Protein AF-A0A3C1PPR0-F1 (afdb_monomer_lite)

Structure (mmCIF, N/CA/C/O backbone):
data_AF-A0A3C1PPR0-F1
#
_entry.id   AF-A0A3C1PPR0-F1
#
loop_
_atom_site.group_PDB
_atom_site.id
_atom_site.type_symbol
_atom_site.label_atom_id
_atom_site.label_alt_id
_atom_site.label_comp_id
_atom_site.label_asym_id
_atom_site.label_entity_id
_atom_site.label_seq_id
_atom_site.pdbx_PDB_ins_code
_atom_site.Cartn_x
_atom_site.Cartn_y
_atom_site.Cartn_z
_atom_site.occupancy
_atom_site.B_iso_or_equiv
_atom_site.auth_seq_id
_atom_site.auth_comp_id
_atom_site.auth_asym_id
_atom_site.auth_atom_id
_atom_site.pdbx_PDB_model_num
ATOM 1 N N . ALA A 1 1 ? -3.833 16.980 0.368 1.00 71.44 1 ALA A N 1
ATOM 2 C CA . ALA A 1 1 ? -2.864 17.117 -0.737 1.00 71.44 1 ALA A CA 1
ATOM 3 C C . ALA A 1 1 ? -3.624 17.048 -2.054 1.00 71.44 1 ALA A C 1
ATOM 5 O O . ALA A 1 1 ? -4.691 16.445 -2.082 1.00 71.44 1 ALA A O 1
ATOM 6 N N . ASP A 1 2 ? -3.128 17.693 -3.103 1.00 87.38 2 ASP A N 1
ATOM 7 C CA . ASP A 1 2 ? -3.680 17.569 -4.452 1.00 87.38 2 ASP A CA 1
ATOM 8 C C . ASP A 1 2 ? -3.406 16.170 -5.036 1.00 87.38 2 ASP A C 1
ATOM 10 O O . ASP A 1 2 ? -2.483 15.468 -4.612 1.00 87.38 2 ASP A O 1
ATOM 14 N N . LEU A 1 3 ? -4.221 15.756 -6.011 1.00 87.12 3 LEU A N 1
ATOM 15 C CA . LEU A 1 3 ? -4.152 14.415 -6.603 1.00 87.12 3 LEU A CA 1
ATOM 16 C C . LEU A 1 3 ? -2.803 14.125 -7.268 1.00 87.12 3 LEU A C 1
ATOM 18 O O . LEU A 1 3 ? -2.340 12.986 -7.229 1.00 87.12 3 LEU A O 1
ATOM 22 N N . LEU A 1 4 ? -2.160 15.138 -7.855 1.00 89.62 4 LEU A N 1
ATOM 23 C CA . LEU A 1 4 ? -0.877 14.962 -8.526 1.00 89.62 4 LEU A CA 1
ATOM 24 C C . LEU A 1 4 ? 0.225 14.647 -7.511 1.00 89.62 4 LEU A C 1
ATOM 26 O O . LEU A 1 4 ? 0.975 13.694 -7.716 1.00 89.62 4 LEU A O 1
ATOM 30 N N . THR A 1 5 ? 0.267 15.362 -6.385 1.00 87.81 5 THR A N 1
ATOM 31 C CA . THR A 1 5 ? 1.199 15.068 -5.285 1.00 87.81 5 THR A CA 1
ATOM 32 C C . THR A 1 5 ? 0.959 13.689 -4.675 1.00 87.81 5 THR A C 1
ATOM 34 O O . THR A 1 5 ? 1.916 12.954 -4.424 1.00 87.81 5 THR A O 1
ATOM 37 N N . VAL A 1 6 ? -0.304 13.302 -4.455 1.00 88.31 6 VAL A N 1
ATOM 38 C CA . VAL A 1 6 ? -0.638 11.957 -3.947 1.00 88.31 6 VAL A CA 1
ATOM 39 C C . VAL A 1 6 ? -0.175 10.881 -4.929 1.00 88.31 6 VAL A C 1
ATOM 41 O O . VAL A 1 6 ? 0.395 9.874 -4.518 1.00 88.31 6 VAL A O 1
ATOM 44 N N . TYR A 1 7 ? -0.354 11.094 -6.230 1.00 88.06 7 TYR A N 1
ATOM 45 C CA . TYR A 1 7 ? 0.102 10.147 -7.239 1.00 88.06 7 TYR A CA 1
ATOM 46 C C . TYR A 1 7 ? 1.633 10.059 -7.306 1.00 88.06 7 TYR A C 1
ATOM 48 O O . TYR A 1 7 ? 2.184 8.969 -7.162 1.00 88.06 7 TYR A O 1
ATOM 56 N N . GLN A 1 8 ? 2.323 11.187 -7.494 1.00 87.31 8 GLN A N 1
ATOM 57 C CA . GLN A 1 8 ? 3.771 11.224 -7.723 1.00 87.31 8 GLN A CA 1
ATOM 58 C C . GLN A 1 8 ? 4.565 10.820 -6.477 1.00 87.31 8 GLN A C 1
ATOM 60 O O . GLN A 1 8 ? 5.392 9.910 -6.535 1.00 87.31 8 GLN A O 1
ATOM 65 N N . SER A 1 9 ? 4.288 11.467 -5.346 1.00 83.94 9 SER A N 1
ATOM 66 C CA . SER A 1 9 ? 5.038 11.275 -4.101 1.00 83.94 9 SER A CA 1
ATOM 67 C C . SER A 1 9 ? 4.439 10.192 -3.206 1.00 83.94 9 SER A C 1
ATOM 69 O O . SER A 1 9 ? 5.109 9.726 -2.286 1.00 83.94 9 SER A O 1
ATOM 71 N N . GLY A 1 10 ? 3.184 9.802 -3.449 1.00 83.94 10 GLY A N 1
ATOM 72 C CA . GLY A 1 10 ? 2.456 8.853 -2.610 1.00 83.94 10 GLY A CA 1
ATOM 73 C C . GLY A 1 10 ? 2.367 7.433 -3.161 1.00 83.94 10 GLY A C 1
ATOM 74 O O . GLY A 1 10 ? 2.570 6.513 -2.387 1.00 83.94 10 GLY A O 1
ATOM 75 N N . ILE A 1 11 ? 2.074 7.217 -4.449 1.00 84.81 11 ILE A N 1
ATOM 76 C CA . ILE A 1 11 ? 1.901 5.859 -5.012 1.00 84.81 11 ILE A CA 1
ATOM 77 C C . ILE A 1 11 ? 3.041 5.505 -5.965 1.00 84.81 11 ILE A C 1
ATOM 79 O O . ILE A 1 11 ? 3.704 4.489 -5.774 1.00 84.81 11 ILE A O 1
ATOM 83 N N . ARG A 1 12 ? 3.301 6.353 -6.966 1.00 87.94 12 ARG A N 1
ATOM 84 C CA . ARG A 1 12 ? 4.263 6.076 -8.039 1.00 87.94 12 ARG A CA 1
ATOM 85 C C . ARG A 1 12 ? 5.655 5.761 -7.501 1.00 87.94 12 ARG A C 1
ATOM 87 O O . ARG A 1 12 ? 6.200 4.717 -7.829 1.00 87.94 12 ARG A O 1
ATOM 94 N N . LYS A 1 13 ? 6.185 6.616 -6.622 1.00 85.81 13 LYS A N 1
ATOM 95 C CA . LYS A 1 13 ? 7.514 6.431 -6.023 1.00 85.81 13 LYS A CA 1
ATOM 96 C C . LYS A 1 13 ? 7.705 5.040 -5.400 1.00 85.81 13 LYS A C 1
ATOM 98 O O . LYS A 1 13 ? 8.743 4.422 -5.587 1.00 85.81 13 LYS A O 1
ATOM 103 N N . TRP A 1 14 ? 6.702 4.537 -4.682 1.00 85.62 14 TRP A N 1
ATOM 104 C CA . TRP A 1 14 ? 6.799 3.234 -4.017 1.00 85.62 14 TRP A CA 1
ATOM 105 C C . TRP A 1 14 ? 6.677 2.054 -4.973 1.00 85.62 14 TRP A C 1
ATOM 107 O O . TRP A 1 14 ? 7.236 0.993 -4.700 1.00 85.62 14 TRP A O 1
ATOM 117 N N . LEU A 1 15 ? 5.935 2.225 -6.067 1.00 85.06 15 LEU A N 1
ATOM 118 C CA . LEU A 1 15 ? 5.874 1.232 -7.132 1.00 85.06 15 LEU A CA 1
ATOM 119 C C . LEU A 1 15 ? 7.233 1.138 -7.836 1.00 85.06 15 LEU A C 1
ATOM 121 O O . LEU A 1 15 ? 7.761 0.035 -7.982 1.00 85.06 15 LEU A O 1
ATOM 125 N N . ASP A 1 16 ? 7.843 2.278 -8.158 1.00 86.88 16 ASP A N 1
ATOM 126 C CA . ASP A 1 16 ? 9.169 2.344 -8.783 1.00 86.88 16 ASP A CA 1
ATOM 127 C C . ASP A 1 16 ? 10.244 1.683 -7.882 1.00 86.88 16 ASP A C 1
ATOM 129 O O . ASP A 1 16 ? 11.013 0.842 -8.351 1.00 86.88 16 ASP A O 1
ATOM 133 N N . ASP A 1 17 ? 10.228 1.934 -6.563 1.00 86.19 17 ASP A N 1
ATOM 134 C CA . ASP A 1 17 ? 11.137 1.297 -5.583 1.00 86.19 17 ASP A CA 1
ATOM 135 C C . ASP A 1 17 ? 11.026 -0.246 -5.547 1.00 86.19 17 ASP A C 1
ATOM 137 O O . ASP A 1 17 ? 11.949 -0.948 -5.124 1.00 86.19 17 ASP A O 1
ATOM 141 N N . GLN A 1 18 ? 9.895 -0.803 -5.988 1.00 85.50 18 GLN A N 1
ATOM 142 C CA . GLN A 1 18 ? 9.660 -2.249 -6.066 1.00 85.50 18 GLN A CA 1
ATOM 143 C C . GLN A 1 18 ? 9.894 -2.826 -7.465 1.00 85.50 18 GLN A C 1
ATOM 145 O O . GLN A 1 18 ? 9.648 -4.018 -7.680 1.00 85.50 18 GLN A O 1
ATOM 150 N N . GLY A 1 19 ? 10.376 -2.009 -8.404 1.00 81.00 19 GLY A N 1
ATOM 151 C CA . GLY A 1 19 ? 10.553 -2.382 -9.804 1.00 81.00 19 GLY A CA 1
ATOM 152 C C . GLY A 1 19 ? 9.239 -2.454 -10.588 1.00 81.00 19 GLY A C 1
ATOM 153 O O . GLY A 1 19 ? 9.172 -3.164 -11.589 1.00 81.00 19 GLY A O 1
ATOM 154 N N . MET A 1 20 ? 8.186 -1.766 -10.129 1.00 80.00 20 MET A N 1
ATOM 155 C CA . MET A 1 20 ? 6.891 -1.650 -10.808 1.00 80.00 20 MET A CA 1
ATOM 156 C C . MET A 1 20 ? 6.730 -0.287 -11.490 1.00 80.00 20 MET A C 1
ATOM 158 O O . MET A 1 20 ? 5.821 0.477 -11.161 1.00 80.00 20 MET A O 1
ATOM 162 N N . ASN A 1 21 ? 7.579 0.011 -12.470 1.00 78.12 21 ASN A N 1
ATOM 163 C CA . ASN A 1 21 ? 7.466 1.264 -13.211 1.00 78.12 21 ASN A CA 1
ATOM 164 C C . ASN A 1 21 ? 6.151 1.296 -14.004 1.00 78.12 21 ASN A C 1
ATOM 166 O O . ASN A 1 21 ? 5.907 0.489 -14.907 1.00 78.12 21 ASN A O 1
ATOM 170 N N . PHE A 1 22 ? 5.269 2.229 -13.653 1.00 71.88 22 PHE A N 1
ATOM 171 C CA . PHE A 1 22 ? 3.969 2.358 -14.305 1.00 71.88 22 PHE A CA 1
ATOM 172 C C . PHE A 1 22 ? 4.124 2.938 -15.718 1.00 71.88 22 PHE A C 1
ATOM 174 O O . PHE A 1 22 ? 4.826 3.929 -15.910 1.00 71.88 22 PHE A O 1
ATOM 181 N N . TYR A 1 23 ? 3.420 2.356 -16.694 1.00 71.94 23 TYR A N 1
ATOM 182 C CA . TYR A 1 23 ? 3.463 2.739 -18.117 1.00 71.94 23 TYR A CA 1
ATOM 183 C C . TYR A 1 23 ? 4.836 2.620 -18.802 1.00 71.94 23 TYR A C 1
ATOM 185 O O . TYR A 1 23 ? 5.010 3.143 -19.900 1.00 71.94 23 TYR A O 1
ATOM 193 N N . GLU A 1 24 ? 5.782 1.895 -18.206 1.00 70.88 24 GLU A N 1
ATOM 194 C CA . GLU A 1 24 ? 7.097 1.627 -18.796 1.00 70.88 24 GLU A CA 1
ATOM 195 C C . GLU A 1 24 ? 7.286 0.111 -18.981 1.00 70.88 24 GLU A C 1
ATOM 197 O O . GLU A 1 24 ? 7.980 -0.543 -18.199 1.00 70.88 24 GLU A O 1
ATOM 202 N N . PRO A 1 25 ? 6.608 -0.507 -19.968 1.00 66.94 25 PRO A N 1
ATOM 203 C CA . PRO A 1 25 ? 6.828 -1.914 -20.254 1.00 66.94 25 PRO A CA 1
ATOM 204 C C . PRO A 1 25 ? 8.262 -2.108 -20.749 1.00 66.94 25 PRO A C 1
ATOM 206 O O . PRO A 1 25 ? 8.714 -1.405 -21.652 1.00 66.94 25 PRO A O 1
ATOM 209 N N . ILE A 1 26 ? 8.965 -3.091 -20.187 1.00 63.91 26 ILE A N 1
ATOM 210 C CA . ILE A 1 26 ? 10.253 -3.510 -20.736 1.00 63.91 26 ILE A CA 1
ATOM 211 C C . ILE A 1 26 ? 10.022 -4.088 -22.137 1.00 63.91 26 ILE A C 1
ATOM 213 O O . ILE A 1 26 ? 9.339 -5.101 -22.298 1.00 63.91 26 ILE A O 1
ATOM 217 N N . ASP A 1 27 ? 10.555 -3.417 -23.153 1.00 64.06 27 ASP A N 1
ATOM 218 C CA . ASP A 1 27 ? 10.587 -3.934 -24.517 1.00 64.06 27 ASP A CA 1
ATOM 219 C C . ASP A 1 27 ? 11.935 -4.622 -24.756 1.00 64.06 27 ASP A C 1
ATOM 221 O O . ASP A 1 27 ? 12.996 -4.121 -24.378 1.00 64.06 27 ASP A O 1
ATOM 225 N N . VAL A 1 28 ? 11.891 -5.801 -25.361 1.00 60.50 28 VAL A N 1
ATOM 226 C CA . VAL A 1 28 ? 13.069 -6.564 -25.769 1.00 60.50 28 VAL A CA 1
ATOM 227 C C . VAL A 1 28 ? 12.902 -6.866 -27.246 1.00 60.50 28 VAL A C 1
ATOM 229 O O . VAL A 1 28 ? 12.079 -7.696 -27.627 1.00 60.50 28 VAL A O 1
ATOM 232 N N . ALA A 1 29 ? 13.690 -6.182 -28.079 1.00 66.31 29 ALA A N 1
ATOM 233 C CA . ALA A 1 29 ? 13.626 -6.297 -29.531 1.00 66.31 29 ALA A CA 1
ATOM 234 C C . ALA A 1 29 ? 13.691 -7.773 -29.973 1.00 66.31 29 ALA A C 1
ATOM 236 O O . ALA A 1 29 ? 14.735 -8.419 -29.882 1.00 66.31 29 ALA A O 1
ATOM 237 N N . GLY A 1 30 ? 12.557 -8.306 -30.440 1.00 68.44 30 GLY A N 1
ATOM 238 C CA . GLY A 1 30 ? 12.442 -9.654 -31.004 1.00 68.44 30 GLY A CA 1
ATOM 239 C C . GLY A 1 30 ? 11.973 -10.769 -30.059 1.00 68.44 30 GLY A C 1
ATOM 240 O O . GLY A 1 30 ? 11.827 -11.897 -30.526 1.00 68.44 30 GLY A O 1
ATOM 241 N N . TYR A 1 31 ? 11.690 -10.493 -28.781 1.00 64.00 31 TYR A N 1
ATOM 242 C CA . TYR A 1 31 ? 11.101 -11.471 -27.853 1.00 64.00 31 TYR A CA 1
ATOM 243 C C . TYR A 1 31 ? 9.665 -11.082 -27.468 1.00 64.00 31 TYR A C 1
ATOM 245 O O . TYR A 1 31 ? 9.351 -9.894 -27.414 1.00 64.00 31 TYR A O 1
ATOM 253 N N . PRO A 1 32 ? 8.770 -12.053 -27.188 1.00 67.62 32 PRO A N 1
ATOM 254 C CA . PRO A 1 32 ? 7.433 -11.757 -26.684 1.00 67.62 32 PRO A CA 1
ATOM 255 C C . PRO A 1 32 ? 7.498 -10.882 -25.432 1.00 67.62 32 PRO A C 1
ATOM 257 O O . PRO A 1 32 ? 8.338 -11.113 -24.558 1.00 67.62 32 PRO A O 1
ATOM 260 N N . ALA A 1 33 ? 6.600 -9.899 -25.338 1.00 71.12 33 ALA A N 1
ATOM 261 C CA . ALA A 1 33 ? 6.587 -8.957 -24.230 1.00 71.12 33 ALA A CA 1
ATOM 262 C C . ALA A 1 33 ? 6.470 -9.706 -22.894 1.00 71.12 33 ALA A C 1
ATOM 264 O O . ALA A 1 33 ? 5.466 -10.354 -22.595 1.00 71.12 33 ALA A O 1
ATOM 265 N N . TYR A 1 34 ? 7.514 -9.601 -22.073 1.00 69.31 34 TYR A N 1
ATOM 266 C CA . TYR A 1 34 ? 7.623 -10.306 -20.796 1.00 69.31 34 TYR A CA 1
ATOM 267 C C . TYR A 1 34 ? 6.515 -9.928 -19.799 1.00 69.31 34 TYR A C 1
ATOM 269 O O . TYR A 1 34 ? 6.184 -10.697 -18.903 1.00 69.31 34 TYR A O 1
ATOM 277 N N . THR A 1 35 ? 5.890 -8.767 -19.986 1.00 72.00 35 THR A N 1
ATOM 278 C CA . THR A 1 35 ? 4.732 -8.297 -19.214 1.00 72.00 35 THR A CA 1
ATOM 279 C C . THR A 1 35 ? 3.442 -9.075 -19.504 1.00 72.00 35 THR A C 1
ATOM 281 O O . THR A 1 35 ? 2.499 -8.989 -18.722 1.00 72.00 35 THR A O 1
ATOM 284 N N . GLN A 1 36 ? 3.379 -9.840 -20.601 1.00 73.94 36 GLN A N 1
ATOM 285 C CA . GLN A 1 36 ? 2.173 -10.554 -21.042 1.00 73.94 36 GLN A CA 1
ATOM 286 C C . GLN A 1 36 ? 2.062 -11.982 -20.493 1.00 73.94 36 GLN A C 1
ATOM 288 O O . GLN A 1 36 ? 1.002 -12.600 -20.595 1.00 73.94 36 GLN A O 1
ATOM 293 N N . VAL A 1 37 ? 3.133 -12.533 -19.912 1.00 76.69 37 VAL A N 1
ATOM 294 C CA . VAL A 1 37 ? 3.103 -13.885 -19.339 1.00 76.69 37 VAL A CA 1
ATOM 295 C C . VAL A 1 37 ? 2.552 -13.868 -17.909 1.00 76.69 37 VAL A C 1
ATOM 297 O O . VAL A 1 37 ? 2.938 -13.003 -17.120 1.00 76.69 37 VAL A O 1
ATOM 300 N N . PRO A 1 38 ? 1.736 -14.868 -17.509 1.00 74.62 38 PRO A N 1
ATOM 301 C CA . PRO A 1 38 ? 1.156 -14.942 -16.164 1.00 74.62 38 PRO A CA 1
ATOM 302 C C . PRO A 1 38 ? 2.181 -14.905 -15.025 1.00 74.62 38 PRO A C 1
ATOM 304 O O . PRO A 1 38 ? 1.839 -14.570 -13.899 1.00 74.62 38 PRO A O 1
ATOM 307 N N . THR A 1 39 ? 3.436 -15.258 -15.304 1.00 73.94 39 THR A N 1
ATOM 308 C CA . THR A 1 39 ? 4.522 -15.316 -14.320 1.00 73.94 39 THR A CA 1
ATOM 309 C C . THR A 1 39 ? 5.173 -13.954 -14.050 1.00 73.94 39 THR A C 1
ATOM 311 O O . THR A 1 39 ? 5.960 -13.837 -13.111 1.00 73.94 39 THR A O 1
ATOM 314 N N . PHE A 1 40 ? 4.856 -12.908 -14.823 1.00 73.50 40 PHE A N 1
ATOM 315 C CA . PHE A 1 40 ? 5.416 -11.562 -14.644 1.00 73.50 40 PHE A CA 1
ATOM 316 C C . PHE A 1 40 ? 5.253 -11.055 -13.200 1.00 73.50 40 PHE A C 1
ATOM 318 O O . PHE A 1 40 ? 6.206 -10.589 -12.572 1.00 73.50 40 PHE A O 1
ATOM 325 N N . ASN A 1 41 ? 4.075 -11.287 -12.611 1.00 69.19 41 ASN A N 1
ATOM 326 C CA . ASN A 1 41 ? 3.763 -10.947 -11.221 1.00 69.19 41 ASN A CA 1
AT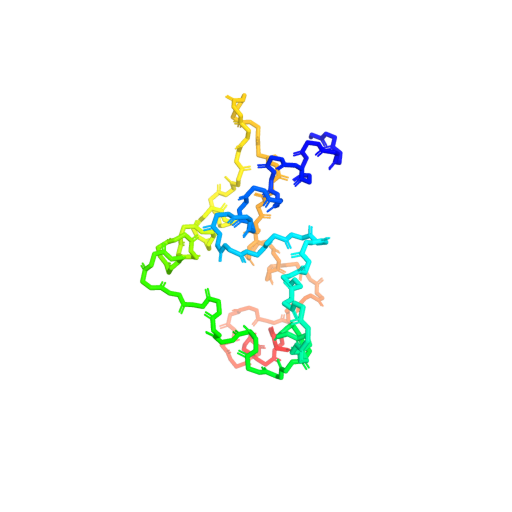OM 327 C C . ASN A 1 41 ? 4.494 -11.808 -10.167 1.00 69.19 41 ASN A C 1
ATOM 329 O O . ASN A 1 41 ? 4.269 -11.622 -8.973 1.00 69.19 41 ASN A O 1
ATOM 333 N N . ARG A 1 42 ? 5.345 -12.758 -10.554 1.00 73.00 42 ARG A N 1
ATOM 334 C CA . ARG A 1 42 ? 6.207 -13.517 -9.632 1.00 73.00 42 ARG A CA 1
ATOM 335 C C . ARG A 1 42 ? 7.665 -13.112 -9.775 1.00 73.00 42 ARG A C 1
ATOM 337 O O . ARG A 1 42 ? 8.373 -13.034 -8.778 1.00 73.00 42 ARG A O 1
ATOM 344 N N . PHE A 1 43 ? 8.095 -12.792 -10.990 1.00 71.50 43 PHE A N 1
ATOM 345 C CA . PHE A 1 43 ? 9.488 -12.467 -11.276 1.00 71.50 43 PHE A CA 1
ATOM 346 C C . PHE A 1 43 ? 9.942 -11.083 -10.797 1.00 71.50 43 PHE A C 1
ATOM 348 O O . PHE A 1 43 ? 11.130 -10.870 -10.586 1.00 71.50 43 PHE A O 1
ATOM 355 N N . TRP A 1 44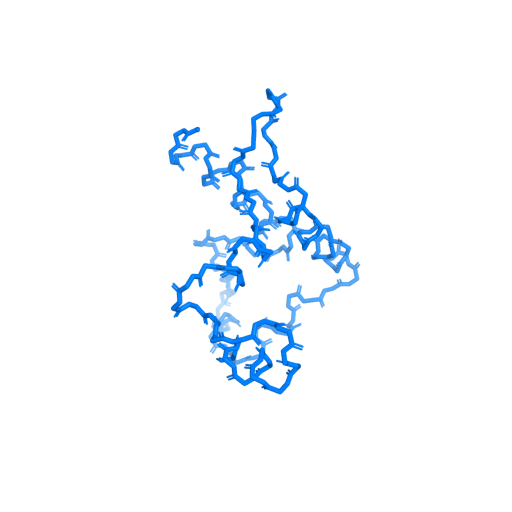 ? 9.014 -10.161 -10.540 1.00 72.31 44 TRP A N 1
ATOM 356 C CA . TRP A 1 44 ? 9.322 -8.870 -9.910 1.00 72.31 44 TRP A CA 1
ATOM 357 C C . TRP A 1 44 ? 9.722 -8.974 -8.419 1.00 72.31 44 TRP A C 1
ATOM 359 O O . TRP A 1 44 ? 10.074 -7.967 -7.795 1.00 72.31 44 TRP A O 1
ATOM 369 N N . ILE A 1 45 ? 9.658 -10.167 -7.801 1.00 81.44 45 ILE A N 1
ATOM 370 C CA . ILE A 1 45 ? 10.183 -10.407 -6.445 1.00 81.44 45 ILE A CA 1
ATOM 371 C C . ILE A 1 45 ? 11.661 -10.780 -6.556 1.00 81.44 45 ILE A C 1
ATOM 373 O O . ILE A 1 45 ? 12.004 -11.879 -6.983 1.00 81.44 45 ILE A O 1
AT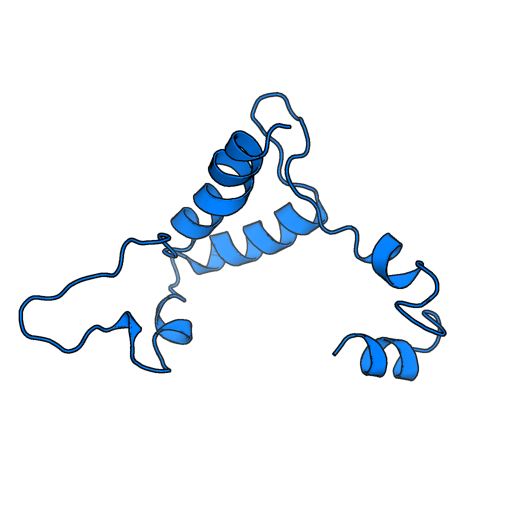OM 377 N N . THR A 1 46 ? 12.538 -9.883 -6.116 1.00 83.88 46 THR A N 1
ATOM 378 C CA . THR A 1 46 ? 13.983 -10.123 -6.036 1.00 83.88 46 THR A CA 1
ATOM 379 C C . THR A 1 46 ? 14.475 -9.847 -4.614 1.00 83.88 46 THR A C 1
ATOM 381 O O . THR A 1 46 ? 13.801 -9.123 -3.874 1.00 83.88 46 THR A O 1
ATOM 384 N N . PRO A 1 47 ? 15.656 -10.348 -4.208 1.00 88.00 47 PRO A N 1
ATOM 385 C CA . PRO A 1 47 ? 16.248 -9.993 -2.916 1.00 88.00 47 PRO A CA 1
ATOM 386 C C . PRO A 1 47 ? 16.392 -8.477 -2.702 1.00 88.00 47 PRO A C 1
ATOM 388 O O . PRO A 1 47 ? 16.293 -8.012 -1.572 1.00 88.00 47 PRO A O 1
ATOM 391 N N . ASN A 1 48 ? 16.559 -7.706 -3.783 1.00 86.81 48 ASN A N 1
ATOM 392 C CA . ASN A 1 48 ? 16.685 -6.250 -3.729 1.00 86.81 48 ASN A CA 1
ATOM 393 C C . ASN A 1 48 ? 15.331 -5.543 -3.559 1.00 86.81 48 ASN A C 1
ATOM 395 O O . ASN A 1 48 ? 15.251 -4.564 -2.826 1.00 86.81 48 ASN A O 1
ATOM 399 N N . THR A 1 49 ? 14.264 -6.035 -4.202 1.00 88.00 49 THR A N 1
ATOM 400 C CA . THR A 1 49 ? 12.923 -5.412 -4.159 1.00 88.00 49 THR A CA 1
ATOM 401 C C . THR A 1 49 ? 12.079 -5.885 -2.971 1.00 88.00 49 THR A C 1
ATOM 403 O O . THR A 1 49 ? 11.153 -5.193 -2.549 1.00 88.00 49 THR A O 1
ATOM 406 N N . LEU A 1 50 ? 12.398 -7.043 -2.383 1.00 88.88 50 LEU A N 1
ATOM 407 C CA . LEU A 1 50 ? 11.661 -7.624 -1.258 1.00 88.88 50 LEU A CA 1
ATOM 408 C C . LEU A 1 50 ? 11.592 -6.710 -0.011 1.00 88.88 50 LEU A C 1
ATOM 410 O O . LEU A 1 50 ? 10.493 -6.550 0.526 1.00 88.88 50 LEU A O 1
ATOM 414 N N . PRO A 1 51 ? 12.676 -6.046 0.442 1.00 91.94 51 PRO A N 1
ATOM 415 C CA . PRO A 1 51 ? 12.610 -5.126 1.579 1.00 91.94 51 PRO A CA 1
ATOM 416 C C . PRO A 1 51 ? 11.665 -3.940 1.346 1.00 91.94 51 PRO A C 1
ATOM 418 O O . PRO A 1 51 ? 10.954 -3.526 2.262 1.00 91.94 51 PRO A O 1
ATOM 421 N N . TYR A 1 52 ? 11.614 -3.409 0.120 1.00 90.81 52 TYR A N 1
ATOM 422 C CA . TYR A 1 52 ? 10.737 -2.289 -0.236 1.00 90.81 52 TYR A CA 1
ATOM 423 C C . TYR A 1 52 ? 9.252 -2.663 -0.190 1.00 90.81 52 TYR A C 1
ATOM 425 O O . TYR A 1 52 ? 8.412 -1.807 0.083 1.00 90.81 52 TYR A O 1
ATOM 433 N N . ARG A 1 53 ? 8.916 -3.944 -0.374 1.00 88.00 53 ARG A N 1
ATOM 434 C CA . ARG A 1 53 ? 7.540 -4.445 -0.230 1.00 88.00 53 ARG A CA 1
ATOM 435 C C . ARG A 1 53 ? 7.075 -4.470 1.211 1.00 88.00 53 ARG A C 1
ATOM 437 O O . ARG A 1 53 ? 5.973 -4.013 1.499 1.00 88.00 53 ARG A O 1
ATOM 444 N N . TYR A 1 54 ? 7.923 -4.955 2.115 1.00 91.12 54 TYR A N 1
ATOM 445 C CA . TYR A 1 54 ? 7.615 -4.907 3.543 1.00 91.12 54 TYR A CA 1
ATOM 446 C C . TYR A 1 54 ? 7.476 -3.461 4.021 1.00 91.12 54 TYR A C 1
ATOM 448 O O . TYR A 1 54 ? 6.525 -3.142 4.730 1.00 91.12 54 TYR A O 1
ATOM 456 N N . LYS A 1 55 ? 8.353 -2.566 3.547 1.00 90.88 55 LYS A N 1
ATOM 457 C CA . LYS A 1 55 ? 8.240 -1.128 3.822 1.00 90.88 55 LYS A CA 1
ATOM 458 C C . LYS A 1 55 ? 6.952 -0.520 3.276 1.00 90.88 55 LYS A C 1
ATOM 460 O O . LYS A 1 55 ? 6.363 0.307 3.954 1.00 90.88 55 LYS A O 1
ATOM 465 N N . LEU A 1 56 ? 6.491 -0.907 2.086 1.00 87.88 56 LEU A N 1
ATOM 466 C CA . LEU A 1 56 ? 5.218 -0.406 1.559 1.00 87.88 56 LEU A CA 1
ATOM 467 C C . LEU A 1 56 ? 4.046 -0.787 2.464 1.00 87.88 56 LEU A C 1
ATOM 469 O O . LEU A 1 56 ? 3.228 0.075 2.763 1.00 87.88 56 LEU A O 1
ATOM 473 N N . ALA A 1 57 ? 3.969 -2.041 2.915 1.00 88.69 57 ALA A N 1
ATOM 474 C CA . ALA A 1 57 ? 2.909 -2.467 3.829 1.00 88.69 57 ALA A CA 1
ATOM 475 C C . ALA A 1 57 ? 2.927 -1.651 5.133 1.00 88.69 57 ALA A C 1
ATOM 477 O O . ALA A 1 57 ? 1.887 -1.151 5.559 1.00 88.69 57 ALA A O 1
ATOM 478 N N . ASP A 1 58 ? 4.113 -1.454 5.712 1.00 90.81 58 ASP A N 1
ATOM 479 C CA . ASP A 1 58 ? 4.301 -0.637 6.914 1.00 90.81 58 ASP A CA 1
ATOM 480 C C . ASP A 1 58 ? 3.885 0.826 6.683 1.00 90.81 58 ASP A C 1
ATOM 482 O O . ASP A 1 58 ? 3.079 1.384 7.424 1.00 90.81 58 ASP A O 1
ATOM 486 N N . ASN A 1 59 ? 4.324 1.431 5.579 1.00 89.44 59 ASN A N 1
ATOM 487 C CA . ASN A 1 59 ? 3.985 2.812 5.238 1.00 89.44 59 ASN A CA 1
ATOM 488 C C . ASN A 1 59 ? 2.504 3.012 4.912 1.00 89.44 59 ASN A C 1
ATOM 490 O O . ASN A 1 59 ? 1.967 4.081 5.187 1.00 89.44 59 ASN A O 1
ATOM 494 N N . LEU A 1 60 ? 1.820 2.019 4.341 1.00 90.38 60 LEU A N 1
ATOM 495 C CA . LEU A 1 60 ? 0.376 2.097 4.130 1.00 90.38 60 LEU A CA 1
ATOM 496 C C . LEU A 1 60 ? -0.380 2.103 5.462 1.00 90.38 60 LEU A C 1
ATOM 498 O O . LEU A 1 60 ? -1.357 2.836 5.586 1.00 90.38 60 LEU A O 1
ATOM 502 N N . LEU A 1 61 ? 0.077 1.341 6.458 1.00 91.62 61 LEU A N 1
ATOM 503 C CA . LEU A 1 61 ? -0.528 1.319 7.793 1.00 91.62 61 LEU A CA 1
ATOM 504 C C . LEU A 1 61 ? -0.176 2.572 8.612 1.00 91.62 61 LEU A C 1
ATOM 506 O O . LEU A 1 61 ? -1.045 3.141 9.268 1.00 91.62 61 LEU A O 1
ATOM 510 N N . ALA A 1 62 ? 1.076 3.030 8.554 1.00 91.06 62 ALA A N 1
ATOM 511 C CA . ALA A 1 62 ? 1.556 4.213 9.275 1.00 91.06 62 ALA A CA 1
ATOM 512 C C . ALA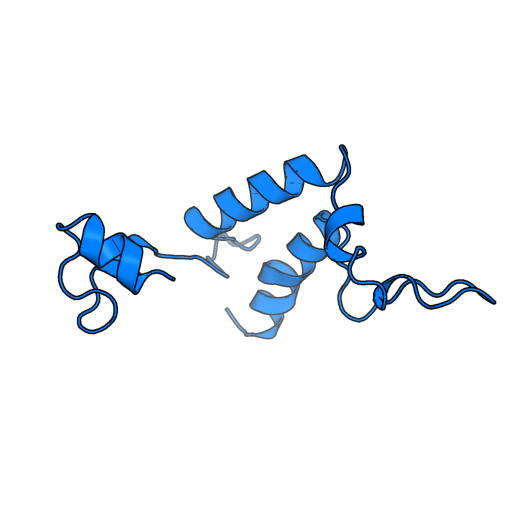 A 1 62 ? 1.147 5.546 8.616 1.00 91.06 62 ALA A C 1
ATOM 514 O O . ALA A 1 62 ? 1.105 6.592 9.272 1.00 91.06 62 ALA A O 1
ATOM 515 N N . GLY A 1 63 ? 0.855 5.511 7.318 1.00 90.81 63 GLY A N 1
ATOM 516 C CA . GLY A 1 63 ? 0.588 6.659 6.466 1.00 90.81 63 GLY A CA 1
ATOM 517 C C . GLY A 1 63 ? 1.839 7.161 5.741 1.00 90.81 63 GLY A C 1
ATOM 518 O O . GLY A 1 63 ? 2.806 7.611 6.359 1.00 90.81 63 GLY A O 1
ATOM 519 N N . VAL A 1 64 ? 1.788 7.160 4.408 1.00 88.44 64 VAL A N 1
ATOM 520 C CA . VAL A 1 64 ? 2.800 7.746 3.524 1.00 88.44 64 VAL A CA 1
ATOM 521 C C . VAL A 1 64 ? 2.749 9.259 3.666 1.00 88.44 64 VAL A C 1
ATOM 523 O O . VAL A 1 64 ? 1.705 9.865 3.427 1.00 88.44 64 VAL A O 1
ATOM 526 N N . LYS A 1 65 ? 3.871 9.880 4.029 1.00 88.56 65 LYS A N 1
ATOM 527 C CA . LYS A 1 65 ? 3.971 11.329 4.232 1.00 88.56 65 LYS A CA 1
ATOM 528 C C . LYS A 1 65 ? 4.826 11.982 3.155 1.00 88.56 65 LYS A C 1
ATOM 530 O O . LYS A 1 65 ? 5.778 11.379 2.667 1.00 88.56 65 LYS A O 1
ATOM 535 N N . ASN A 1 66 ? 4.500 13.222 2.804 1.00 85.38 66 ASN A N 1
ATOM 536 C CA . ASN A 1 66 ? 5.393 14.064 2.011 1.00 85.38 66 ASN A CA 1
ATOM 537 C C . ASN A 1 66 ? 6.500 14.689 2.884 1.00 85.38 66 ASN A C 1
ATOM 539 O O . ASN A 1 66 ? 6.518 14.524 4.104 1.00 85.38 66 ASN A O 1
ATOM 543 N N . GLU A 1 67 ? 7.400 15.451 2.263 1.00 84.88 67 GLU A N 1
ATOM 544 C CA . GLU A 1 67 ? 8.494 16.158 2.951 1.00 84.88 67 GLU A CA 1
ATOM 545 C C . GLU A 1 67 ? 7.993 17.145 4.020 1.00 84.88 67 GLU A C 1
ATOM 547 O O . GLU A 1 67 ? 8.643 17.353 5.040 1.00 84.88 67 GLU A O 1
ATOM 552 N N . SER A 1 68 ? 6.790 17.694 3.842 1.00 87.81 68 SER A N 1
ATOM 553 C CA . SER A 1 68 ? 6.114 18.557 4.818 1.00 87.81 68 SER A CA 1
ATOM 554 C C . SER A 1 68 ? 5.350 17.781 5.903 1.00 87.81 68 SER A C 1
ATOM 556 O O . SER A 1 68 ? 4.540 18.368 6.615 1.00 87.81 68 SER A O 1
ATOM 558 N N . SER A 1 69 ? 5.574 16.468 6.036 1.00 87.00 69 SER A N 1
ATOM 559 C CA . SER A 1 69 ? 4.907 15.572 6.998 1.00 87.00 69 SER A CA 1
ATOM 560 C C . SER A 1 69 ? 3.384 15.438 6.845 1.00 87.00 69 SER A C 1
ATOM 562 O O . SER A 1 69 ? 2.713 14.910 7.734 1.00 87.00 69 SER A O 1
ATOM 564 N N . VAL A 1 70 ? 2.822 15.855 5.710 1.00 88.69 70 VAL A N 1
ATOM 565 C CA . VAL A 1 70 ? 1.404 15.669 5.380 1.00 88.69 70 VAL A CA 1
ATOM 566 C C . VAL A 1 70 ? 1.183 14.236 4.918 1.00 88.69 70 VAL A C 1
ATOM 568 O O . VAL A 1 70 ? 1.849 13.779 3.989 1.00 88.69 70 VAL A O 1
ATOM 571 N N . VAL A 1 71 ? 0.222 13.543 5.532 1.00 90.19 71 VAL A N 1
ATOM 572 C CA . VAL A 1 71 ? -0.195 12.200 5.107 1.00 90.19 71 VAL A CA 1
ATOM 573 C C . VAL A 1 71 ? -0.877 12.292 3.738 1.00 90.19 71 VAL A C 1
ATOM 575 O O . VAL A 1 71 ? -1.873 12.993 3.570 1.00 90.19 71 VAL A O 1
ATOM 578 N N . LEU A 1 72 ? -0.310 11.598 2.756 1.00 89.62 72 LEU A N 1
ATOM 579 C CA . LEU A 1 72 ? -0.796 11.502 1.382 1.00 89.62 72 LEU A CA 1
ATOM 580 C C . LEU A 1 72 ? -1.712 10.293 1.185 1.00 89.62 72 LEU A C 1
ATOM 582 O O . LEU A 1 72 ? -2.716 10.396 0.487 1.00 89.62 72 LEU A O 1
ATOM 586 N N . LEU A 1 73 ? -1.351 9.157 1.784 1.00 88.44 73 LEU A N 1
ATOM 587 C CA . LEU A 1 73 ? -2.049 7.883 1.642 1.00 88.44 73 LEU A CA 1
ATOM 588 C C . LEU A 1 73 ? -1.903 7.076 2.930 1.00 88.44 73 LEU A C 1
ATOM 590 O O . LEU A 1 73 ? -0.790 6.913 3.419 1.00 88.44 73 LEU A O 1
ATOM 594 N N . ALA A 1 74 ? -3.004 6.552 3.458 1.00 91.44 74 ALA A N 1
ATOM 595 C CA . ALA A 1 74 ? -2.999 5.642 4.597 1.00 91.44 74 ALA A CA 1
ATOM 596 C C . ALA A 1 74 ? -4.190 4.681 4.503 1.00 91.44 74 ALA A C 1
ATOM 598 O O . ALA A 1 74 ? -5.269 5.067 4.051 1.00 91.44 74 ALA A O 1
ATOM 599 N N . LEU A 1 75 ? -3.996 3.445 4.950 1.00 91.44 75 LEU A N 1
ATOM 600 C CA . LEU A 1 75 ? -5.042 2.444 5.105 1.00 91.44 75 LEU A CA 1
ATOM 601 C C . LEU A 1 75 ? -5.440 2.367 6.575 1.00 91.44 75 LEU A C 1
ATOM 603 O O . LEU A 1 75 ? -4.724 1.801 7.398 1.00 91.44 75 LEU A O 1
ATOM 607 N N . ASN A 1 76 ? -6.618 2.893 6.897 1.00 92.81 76 ASN A N 1
ATOM 608 C CA . ASN A 1 76 ? -7.207 2.707 8.215 1.00 92.81 76 ASN A CA 1
ATOM 609 C C . ASN A 1 76 ? -8.078 1.445 8.229 1.00 92.81 76 ASN A C 1
ATOM 611 O O . ASN A 1 76 ? -9.293 1.490 8.033 1.00 92.81 76 ASN A O 1
ATOM 615 N N . THR A 1 77 ? -7.435 0.299 8.441 1.00 90.06 77 THR A N 1
ATOM 616 C CA . THR A 1 77 ? -8.102 -1.013 8.471 1.00 90.06 77 THR A CA 1
ATOM 617 C C . THR A 1 77 ? -9.107 -1.121 9.618 1.00 90.06 77 THR A C 1
ATOM 619 O O . THR A 1 77 ? -10.171 -1.712 9.456 1.00 90.06 77 THR A O 1
ATOM 622 N N . VAL A 1 78 ? -8.820 -0.50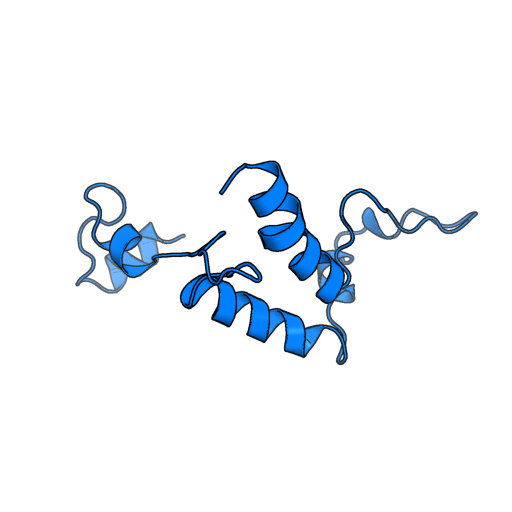1 10.765 1.00 91.56 78 VAL A N 1
ATOM 623 C CA . VAL A 1 78 ? -9.707 -0.520 11.938 1.00 91.56 78 VAL A CA 1
ATOM 624 C C . VAL A 1 78 ? -10.982 0.276 11.677 1.00 91.56 78 VAL A C 1
ATOM 626 O O . VAL A 1 78 ? -12.073 -0.177 12.021 1.00 91.56 78 VAL A O 1
ATOM 629 N N . GLU A 1 79 ? -10.864 1.457 11.074 1.00 93.00 79 GLU A N 1
ATOM 630 C CA . GLU A 1 79 ? -12.024 2.260 10.681 1.00 93.00 79 GLU A CA 1
ATOM 631 C C . GLU A 1 79 ? -12.853 1.560 9.607 1.00 93.00 79 GLU A C 1
ATOM 633 O O . GLU A 1 79 ? -14.078 1.527 9.715 1.00 93.00 79 GLU A O 1
ATOM 638 N N . PHE A 1 80 ? -12.196 0.936 8.625 1.00 92.19 80 PHE A N 1
ATOM 639 C CA . PHE A 1 80 ? -12.875 0.154 7.598 1.00 92.19 80 PHE A CA 1
ATOM 640 C C . PHE A 1 80 ? -13.741 -0.954 8.207 1.00 92.19 80 PHE A C 1
ATOM 642 O O . PHE A 1 80 ? -14.915 -1.060 7.863 1.00 92.19 80 PHE A O 1
ATOM 649 N N . VAL A 1 81 ? -13.191 -1.737 9.138 1.00 93.56 81 VAL A N 1
ATOM 650 C CA . VAL A 1 81 ? -13.897 -2.855 9.784 1.00 93.56 81 VAL A CA 1
ATOM 651 C C . VAL A 1 81 ? -15.034 -2.374 10.692 1.00 93.56 81 VAL A C 1
ATOM 653 O O . VAL A 1 81 ? -16.067 -3.027 10.791 1.00 93.56 81 VAL A O 1
ATOM 656 N N . LYS A 1 82 ? -14.877 -1.226 11.360 1.00 90.94 82 LYS A N 1
ATOM 657 C CA . LYS A 1 82 ? -15.912 -0.670 12.249 1.00 90.94 82 LYS A CA 1
ATOM 658 C C . LYS A 1 82 ? -17.076 -0.019 11.507 1.00 90.94 82 LYS A C 1
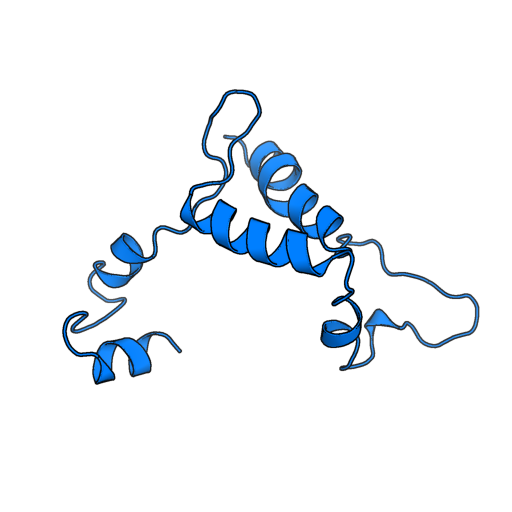ATOM 660 O O . LYS A 1 82 ? -18.104 0.252 12.127 1.00 90.94 82 LYS A O 1
ATOM 665 N N . LYS A 1 83 ? -16.914 0.297 10.221 1.00 91.75 83 LYS A N 1
ATOM 666 C CA . LYS A 1 83 ? -17.942 0.982 9.442 1.00 91.75 83 LYS A CA 1
ATOM 667 C C . LYS A 1 83 ? -19.137 0.043 9.206 1.00 91.75 83 LYS A C 1
ATOM 669 O O . LYS A 1 83 ? -18.955 -1.018 8.606 1.00 91.75 83 LYS A O 1
ATOM 674 N N . PRO A 1 84 ? -20.361 0.430 9.617 1.00 87.19 84 PRO A N 1
ATOM 675 C CA . PRO A 1 84 ? -21.550 -0.378 9.369 1.00 87.19 84 PRO A CA 1
ATOM 676 C C . PRO A 1 84 ? -21.733 -0.652 7.873 1.00 87.19 84 PRO A C 1
ATOM 678 O O . PRO A 1 84 ? -21.639 0.270 7.060 1.00 87.19 84 PRO A O 1
ATOM 681 N N . GLY A 1 85 ? -21.993 -1.911 7.523 1.00 87.81 85 GLY A N 1
ATOM 682 C CA . GLY A 1 85 ? -22.163 -2.365 6.139 1.00 87.81 85 GLY A CA 1
ATOM 683 C C . GLY A 1 85 ? -20.891 -2.883 5.464 1.00 87.81 85 GLY A C 1
ATOM 684 O O . GLY A 1 85 ? -21.006 -3.487 4.405 1.00 87.81 85 GLY A O 1
ATOM 685 N N . ASN A 1 86 ? -19.711 -2.694 6.068 1.00 91.19 86 ASN A N 1
ATOM 686 C CA . ASN A 1 86 ? -18.486 -3.353 5.608 1.00 91.19 86 ASN A CA 1
ATOM 687 C C . ASN A 1 86 ? -18.315 -4.730 6.253 1.00 91.19 86 ASN A C 1
ATOM 689 O O . ASN A 1 86 ? -18.007 -5.680 5.549 1.00 91.19 86 ASN A O 1
ATOM 693 N N . ILE A 1 87 ? -18.503 -4.812 7.577 1.00 93.00 87 ILE A N 1
ATOM 694 C CA . ILE A 1 87 ? -18.438 -6.056 8.351 1.00 93.00 87 ILE A CA 1
ATOM 695 C C . ILE A 1 87 ? -19.622 -6.092 9.323 1.00 93.00 87 ILE A C 1
ATOM 697 O O . ILE A 1 87 ? -19.864 -5.117 10.041 1.00 93.00 87 ILE A O 1
ATOM 701 N N . SER A 1 88 ? -20.356 -7.202 9.348 1.00 92.50 88 SER A N 1
ATOM 702 C CA . SER A 1 88 ? -21.561 -7.397 10.162 1.00 92.50 88 SER A CA 1
ATOM 703 C C . SER A 1 88 ? -21.228 -7.446 11.655 1.00 92.50 88 SER A C 1
ATOM 705 O O . SER A 1 88 ? -21.772 -6.672 12.446 1.00 92.50 88 SER A O 1
ATOM 707 N N . ASN A 1 89 ? -20.288 -8.315 12.042 1.00 92.81 89 ASN A N 1
ATOM 708 C CA . ASN A 1 89 ? -19.782 -8.418 13.408 1.00 92.81 89 ASN A CA 1
ATOM 709 C C . ASN A 1 89 ? -18.253 -8.598 13.437 1.00 92.81 89 ASN A C 1
ATOM 711 O O . ASN A 1 89 ? -17.752 -9.725 13.418 1.00 92.81 89 ASN A O 1
ATOM 715 N N . PRO A 1 90 ? -17.490 -7.503 13.593 1.00 90.62 90 PRO A N 1
ATOM 716 C CA . PRO A 1 90 ? -16.033 -7.552 13.710 1.00 90.62 90 PRO A CA 1
ATOM 717 C C . PRO A 1 90 ? -15.482 -8.407 14.860 1.00 90.62 90 PRO A C 1
ATOM 719 O O . PRO A 1 90 ? -14.308 -8.768 14.839 1.00 90.62 90 PRO A O 1
ATOM 722 N N . GLY A 1 91 ? -16.288 -8.692 15.890 1.00 92.38 91 GLY A N 1
ATOM 723 C CA . GLY A 1 91 ? -15.884 -9.528 17.023 1.00 92.38 91 GLY A CA 1
ATOM 724 C C . GLY A 1 91 ? -15.951 -11.030 16.735 1.00 92.38 91 GLY A C 1
ATOM 725 O O . GLY A 1 91 ? -15.348 -11.814 17.466 1.00 92.38 91 GLY A O 1
ATOM 726 N N . ASN A 1 92 ? -16.665 -11.441 15.681 1.00 94.50 92 ASN A N 1
ATOM 727 C CA . ASN A 1 92 ? -16.741 -12.831 15.251 1.00 94.50 92 ASN A CA 1
ATOM 728 C C . ASN A 1 92 ? -15.686 -13.091 14.169 1.00 94.50 92 ASN A C 1
ATOM 730 O O . ASN A 1 92 ? -15.807 -12.614 13.044 1.00 94.50 92 ASN A O 1
ATOM 734 N N . ALA A 1 93 ? -14.664 -13.886 14.497 1.00 92.50 93 ALA A N 1
ATOM 735 C CA . ALA A 1 93 ? -13.572 -14.191 13.574 1.00 92.50 93 ALA A CA 1
ATOM 736 C C . ALA A 1 93 ? -14.046 -14.858 12.267 1.00 92.50 93 ALA A C 1
ATOM 738 O O . ALA A 1 93 ? -13.464 -14.607 11.212 1.00 92.50 93 ALA A O 1
ATOM 739 N N . THR A 1 94 ? -15.102 -15.675 12.314 1.00 94.19 94 THR A N 1
ATOM 740 C CA . THR A 1 94 ? -15.646 -16.352 11.125 1.00 94.19 94 THR A CA 1
ATOM 741 C C . THR A 1 94 ? -16.326 -15.361 10.186 1.00 94.19 94 THR A C 1
ATOM 743 O O . THR A 1 94 ? -16.061 -15.382 8.991 1.00 94.19 94 THR A O 1
ATOM 746 N N . GLU A 1 95 ? -17.161 -14.466 10.719 1.00 92.25 95 GLU A N 1
ATOM 747 C CA . GLU A 1 95 ? -17.820 -13.421 9.918 1.00 92.25 95 GLU A CA 1
ATOM 748 C C . GLU A 1 95 ? -16.794 -12.430 9.367 1.00 92.25 95 GLU A C 1
ATOM 750 O O . GLU A 1 95 ? -16.776 -12.170 8.169 1.00 92.25 95 GLU A O 1
ATOM 755 N N . LEU A 1 96 ? -15.864 -11.973 10.212 1.00 92.00 96 LEU A N 1
ATOM 756 C CA . LEU A 1 96 ? -14.791 -11.070 9.808 1.00 92.00 96 LEU A CA 1
ATOM 757 C C . LEU A 1 96 ? -13.984 -11.645 8.638 1.00 92.00 96 LEU A C 1
ATOM 759 O O . LEU A 1 96 ? -13.751 -10.954 7.653 1.00 92.00 96 LEU A O 1
ATOM 763 N N . THR A 1 97 ? -13.553 -12.905 8.740 1.00 91.69 97 THR A N 1
ATOM 764 C CA . THR A 1 97 ? -12.772 -13.546 7.672 1.00 91.69 97 THR A CA 1
ATOM 765 C C . THR A 1 97 ? -13.592 -13.830 6.426 1.00 91.69 97 THR A C 1
ATOM 767 O O . THR A 1 97 ? -13.040 -13.696 5.345 1.00 91.69 97 THR A O 1
ATOM 770 N N . ALA A 1 98 ? -14.871 -14.186 6.546 1.00 92.75 98 ALA A N 1
ATOM 771 C CA . ALA A 1 98 ? -15.733 -14.451 5.397 1.00 92.75 98 ALA A CA 1
ATOM 772 C C . ALA A 1 98 ? -16.098 -13.185 4.605 1.00 92.75 98 ALA A C 1
ATOM 774 O O . ALA A 1 98 ? -16.273 -13.266 3.396 1.00 92.75 98 ALA A O 1
ATOM 775 N N . GLU A 1 99 ? -16.214 -12.034 5.270 1.00 91.88 99 GLU A N 1
ATOM 776 C CA . GLU A 1 99 ? -16.636 -10.769 4.651 1.00 91.88 99 GLU A CA 1
ATOM 777 C C . GLU A 1 99 ? -15.457 -9.899 4.160 1.00 91.88 99 GLU A C 1
ATOM 779 O O . GLU A 1 99 ? -15.660 -8.940 3.420 1.00 91.88 99 GLU A O 1
ATOM 784 N N . LEU A 1 100 ? -14.216 -10.218 4.552 1.00 88.19 100 LEU A N 1
ATOM 785 C CA . LEU A 1 100 ? -12.995 -9.518 4.113 1.00 88.19 100 LEU A CA 1
ATOM 786 C C . LEU A 1 100 ? -12.480 -9.938 2.719 1.00 88.19 100 LEU A C 1
ATOM 788 O O . LEU A 1 100 ? -11.589 -9.265 2.194 1.00 88.19 100 LEU A O 1
ATOM 792 N N . ILE A 1 101 ? -12.973 -11.053 2.167 1.00 67.94 101 ILE A N 1
ATOM 793 C CA . ILE A 1 101 ? -12.525 -11.694 0.908 1.00 67.94 101 ILE A CA 1
ATOM 794 C C . ILE A 1 101 ? -13.471 -11.377 -0.245 1.00 67.94 101 ILE A C 1
ATOM 796 O O . ILE A 1 101 ? -12.951 -11.180 -1.366 1.00 67.94 101 ILE A O 1
#

Foldseek 3Di:
DDPVCLVPQNPQVLCVLLVNHPPDQDDDPPDPRCVPDPCSVVVSDDPRNPVSVVVVVVCQQVARADPVRDGSHHDPPVVQCPDPPQFPDPVDPVRVVVSVD

Radius of gyration: 17.93 Å; chains: 1; bounding box: 39×35×48 Å

Secondary structure (DSSP, 8-state):
--HHHIIIIIIIHHHHHTT--TT-----TTS--GGGSTTHHHHT--TTTHHHHHHHHHHHHH-EE-TT--EEE---HHHHHHSTTT-S-TT-HHHHHHH--

Sequence (101 aa):
ADLLTVYQSGIRKWLDDQGMNFYEPIDVAGYPAYTQVPTFNRFWITPNTLPYRYKLADNLLAGVKNESSVVLLALNTVEFVKKPGNISNPGNATELTAELI

pLDDT: mean 84.19, std 8.92, range [60.5, 94.5]